Protein AF-0000000083670470 (afdb_homodimer)

Structure (mmCIF, N/CA/C/O backbone):
data_AF-0000000083670470-model_v1
#
loop_
_entity.id
_entity.type
_entity.pdbx_description
1 polymer 'Uncharacterized protein'
#
loop_
_atom_site.group_PDB
_atom_site.id
_atom_site.type_symbol
_atom_site.label_atom_id
_atom_site.label_alt_id
_atom_site.label_comp_id
_atom_site.label_asym_id
_atom_site.label_entity_id
_atom_site.label_seq_id
_atom_site.pdbx_PDB_ins_code
_atom_site.Cartn_x
_atom_site.Cartn_y
_atom_site.Cartn_z
_atom_site.occupancy
_atom_site.B_iso_or_equiv
_atom_site.auth_seq_id
_atom_site.auth_comp_id
_atom_site.auth_asym_id
_atom_site.auth_atom_id
_atom_site.pdbx_PDB_model_num
ATOM 1 N N . MET A 1 1 ? -0.251 37.469 24.203 1 66.69 1 MET A N 1
ATOM 2 C CA . MET A 1 1 ? -0.215 37.531 22.734 1 66.69 1 MET A CA 1
ATOM 3 C C . MET A 1 1 ? 0.977 36.781 22.188 1 66.69 1 MET A C 1
ATOM 5 O O . MET A 1 1 ? 0.823 35.938 21.281 1 66.69 1 MET A O 1
ATOM 9 N N . LYS A 1 2 ? 2.158 36.938 22.766 1 71.56 2 LYS A N 1
ATOM 10 C CA . LYS A 1 2 ? 3.361 36.219 22.328 1 71.56 2 LYS A CA 1
ATOM 11 C C . LYS A 1 2 ? 3.24 34.719 22.562 1 71.56 2 LYS A C 1
ATOM 13 O O . LYS A 1 2 ? 3.607 33.938 21.703 1 71.56 2 LYS A O 1
ATOM 18 N N . GLN A 1 3 ? 2.576 34.344 23.562 1 76.25 3 GLN A N 1
ATOM 19 C CA . GLN A 1 3 ? 2.436 32.906 23.906 1 76.25 3 GLN A CA 1
ATOM 20 C C . GLN A 1 3 ? 1.477 32.219 22.953 1 76.25 3 GLN A C 1
ATOM 22 O O . GLN A 1 3 ? 1.741 31.094 22.516 1 76.25 3 GLN A O 1
ATOM 27 N N . GLN A 1 4 ? 0.405 32.844 22.578 1 75.25 4 GLN A N 1
ATOM 28 C CA . GLN A 1 4 ? -0.572 32.281 21.656 1 75.25 4 GLN A CA 1
ATOM 29 C C . GLN A 1 4 ? 0.031 32.062 20.281 1 75.25 4 GLN A C 1
ATOM 31 O O . GLN A 1 4 ? -0.246 31.062 19.609 1 75.25 4 GLN A O 1
ATOM 36 N N . SER A 1 5 ? 0.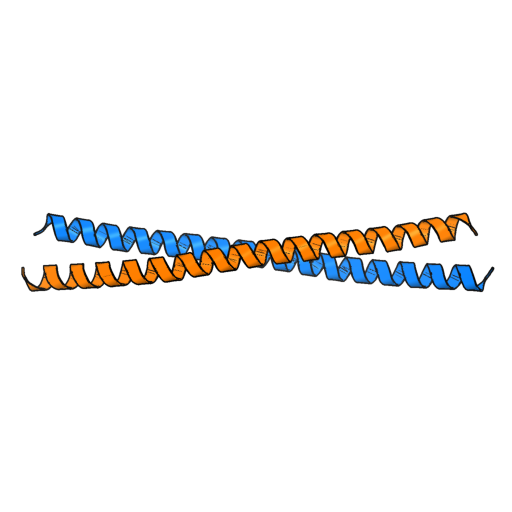896 33 19.922 1 77.06 5 SER A N 1
ATOM 37 C CA . SER A 1 5 ? 1.566 32.906 18.625 1 77.06 5 SER A CA 1
ATOM 38 C C . SER A 1 5 ? 2.514 31.703 18.578 1 77.06 5 SER A C 1
ATOM 40 O O . SER A 1 5 ? 2.531 30.953 17.609 1 77.06 5 SER A O 1
ATOM 42 N N . ASN A 1 6 ? 3.213 31.578 19.672 1 84.06 6 ASN A N 1
ATOM 43 C CA . ASN A 1 6 ? 4.16 30.469 19.719 1 84.06 6 ASN A CA 1
ATOM 44 C C . ASN A 1 6 ? 3.451 29.109 19.688 1 8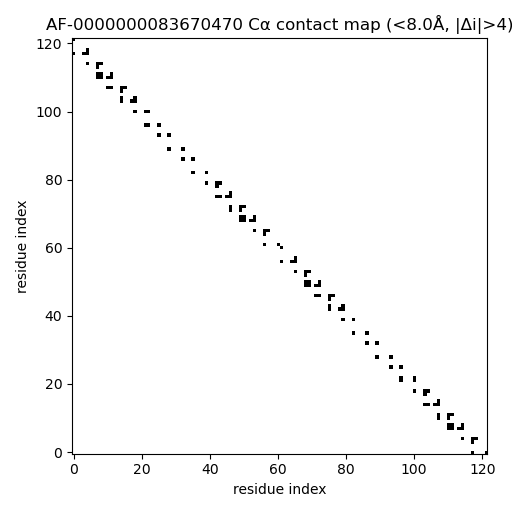4.06 6 ASN A C 1
ATOM 46 O O . ASN A 1 6 ? 3.914 28.188 19.031 1 84.06 6 ASN A O 1
ATOM 50 N N . ASP A 1 7 ? 2.338 29 20.391 1 87.12 7 ASP A N 1
ATOM 51 C CA . ASP A 1 7 ? 1.56 27.766 20.422 1 87.12 7 ASP A CA 1
ATOM 52 C C . ASP A 1 7 ? 0.995 27.422 19.047 1 87.12 7 ASP A C 1
ATOM 54 O O . ASP A 1 7 ? 0.984 26.266 18.641 1 87.12 7 ASP A O 1
ATOM 58 N N . THR A 1 8 ? 0.646 28.375 18.281 1 90.75 8 THR A N 1
ATOM 59 C CA . THR A 1 8 ? 0.071 28.188 16.953 1 90.75 8 THR A CA 1
ATOM 60 C C . THR A 1 8 ? 1.141 27.734 15.961 1 90.75 8 THR A C 1
ATOM 62 O O . THR A 1 8 ? 0.909 26.828 15.164 1 90.75 8 THR A O 1
ATOM 65 N N . VAL A 1 9 ? 2.256 28.422 16.125 1 88.56 9 VAL A N 1
ATOM 66 C CA . VAL A 1 9 ? 3.354 28.078 15.234 1 88.56 9 VAL A CA 1
ATOM 67 C C . VAL A 1 9 ? 3.805 26.641 15.508 1 88.56 9 VAL A C 1
ATOM 69 O O . VAL A 1 9 ? 4.031 25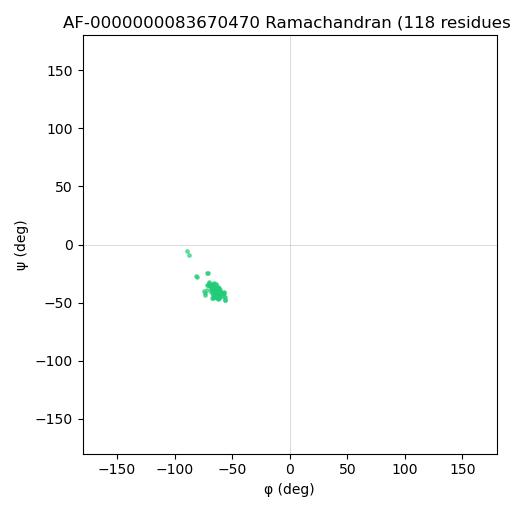.859 14.57 1 88.56 9 VAL A O 1
ATOM 72 N N . SER A 1 10 ? 3.871 26.375 16.766 1 93.69 10 SER A N 1
ATOM 73 C CA . SER A 1 10 ? 4.23 25.016 17.125 1 93.69 10 SER A CA 1
ATOM 74 C C . SER A 1 10 ? 3.197 24.016 16.609 1 93.69 10 SER A C 1
ATOM 76 O O . SER A 1 10 ? 3.553 22.938 16.141 1 93.69 10 SER A O 1
ATOM 78 N N . GLY A 1 11 ? 1.971 24.344 16.625 1 96.19 11 GLY A N 1
ATOM 79 C CA . GLY A 1 11 ? 0.909 23.5 16.109 1 96.19 11 GLY A CA 1
ATOM 80 C C . GLY A 1 11 ? 1.001 23.281 14.609 1 96.19 11 GLY A C 1
ATOM 81 O O . GLY A 1 11 ? 0.808 22.156 14.125 1 96.19 11 GLY A O 1
ATOM 82 N N . VAL A 1 12 ? 1.321 24.281 13.938 1 96.75 12 VAL A N 1
ATOM 83 C CA . VAL A 1 12 ? 1.5 24.203 12.492 1 96.75 12 VAL A CA 1
ATOM 84 C C . VAL A 1 12 ? 2.654 23.25 12.172 1 96.75 12 VAL A C 1
ATOM 86 O O . VAL A 1 12 ? 2.531 22.391 11.305 1 96.75 12 VAL A O 1
ATOM 89 N N . ASN A 1 13 ? 3.707 23.438 12.898 1 96.88 13 ASN A N 1
ATOM 90 C CA . ASN A 1 13 ? 4.871 22.594 12.656 1 96.88 13 ASN A CA 1
ATOM 91 C C . ASN A 1 13 ? 4.562 21.125 12.938 1 96.88 13 ASN A C 1
ATOM 93 O O . ASN A 1 13 ? 5.023 20.234 12.211 1 96.88 13 ASN A O 1
ATOM 97 N N . ALA A 1 14 ? 3.805 20.844 13.977 1 98 14 ALA A N 1
ATOM 98 C CA . ALA A 1 14 ? 3.406 19.469 14.289 1 98 14 ALA A CA 1
ATOM 99 C C . ALA A 1 14 ? 2.574 18.875 13.164 1 98 14 ALA A C 1
ATOM 101 O O . ALA A 1 14 ? 2.77 17.703 12.789 1 98 14 ALA A O 1
ATOM 102 N N . CYS A 1 15 ? 1.743 19.594 12.617 1 98.69 15 CYS A N 1
ATOM 103 C CA . CYS A 1 15 ? 0.948 19.125 11.484 1 98.69 15 CYS A CA 1
ATOM 104 C C . CYS A 1 15 ? 1.84 18.781 10.297 1 98.69 15 CYS A C 1
ATOM 106 O O . CYS A 1 15 ? 1.689 17.719 9.695 1 98.69 15 CYS A O 1
ATOM 108 N N . LYS A 1 16 ? 2.738 19.641 9.992 1 98.44 16 LYS A N 1
ATOM 109 C CA . LYS A 1 16 ? 3.627 19.422 8.852 1 98.44 16 LYS A CA 1
ATOM 110 C C . LYS A 1 16 ? 4.438 18.141 9.016 1 98.44 16 LYS A C 1
ATOM 112 O O . LYS A 1 16 ? 4.625 17.391 8.062 1 98.44 16 LYS A O 1
ATOM 117 N N . GLU A 1 17 ? 4.84 17.984 10.195 1 98.56 17 GLU A N 1
ATOM 118 C CA . GLU A 1 17 ? 5.617 16.781 10.477 1 98.56 17 GLU A CA 1
ATOM 119 C C . GLU A 1 17 ? 4.762 15.516 10.328 1 98.56 17 GLU A C 1
ATOM 121 O O . GLU A 1 17 ? 5.211 14.516 9.758 1 98.56 17 GLU A O 1
ATOM 126 N N . ASN A 1 18 ? 3.582 15.562 10.891 1 98.75 18 ASN A N 1
ATOM 127 C CA . ASN A 1 18 ? 2.67 14.43 10.742 1 98.75 18 ASN A CA 1
ATOM 128 C C . ASN A 1 18 ? 2.412 14.109 9.281 1 98.75 18 ASN A C 1
ATOM 130 O O . ASN A 1 18 ? 2.514 12.945 8.867 1 98.75 18 ASN A O 1
ATOM 134 N N . ILE A 1 19 ? 2.139 15.016 8.523 1 98.81 19 ILE A N 1
ATOM 135 C CA . ILE A 1 19 ? 1.816 14.852 7.109 1 98.81 19 ILE A CA 1
ATOM 136 C C . ILE A 1 19 ?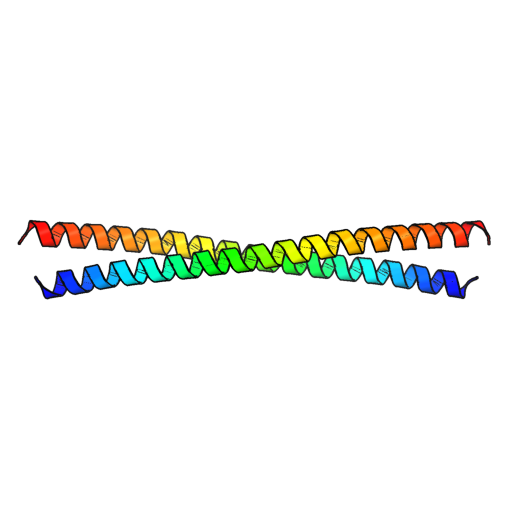 3.012 14.258 6.375 1 98.81 19 ILE A C 1
ATOM 138 O O . ILE A 1 19 ? 2.859 13.305 5.602 1 98.81 19 ILE A O 1
ATOM 142 N N . ALA A 1 20 ? 4.113 14.797 6.664 1 98.81 20 ALA A N 1
ATOM 143 C CA . ALA A 1 20 ? 5.32 14.281 6.027 1 98.81 20 ALA A CA 1
ATOM 144 C C . ALA A 1 20 ? 5.535 12.805 6.367 1 98.81 20 ALA A C 1
ATOM 146 O O . ALA A 1 20 ? 5.883 12.008 5.492 1 98.81 20 ALA A O 1
ATOM 147 N N . ASN A 1 21 ? 5.363 12.523 7.578 1 98.88 21 ASN A N 1
ATOM 148 C CA . ASN A 1 21 ? 5.539 11.148 8.031 1 98.88 21 ASN A CA 1
ATOM 149 C C . ASN A 1 21 ? 4.551 10.203 7.359 1 98.88 21 ASN A C 1
ATOM 151 O O . ASN A 1 21 ? 4.93 9.117 6.906 1 98.88 21 ASN A O 1
ATOM 155 N N . TRP A 1 22 ? 3.371 10.609 7.27 1 98.88 22 TRP A N 1
ATOM 156 C CA . TRP A 1 22 ? 2.354 9.758 6.668 1 98.88 22 TRP A CA 1
ATOM 157 C C . TRP A 1 22 ? 2.58 9.617 5.168 1 98.88 22 TRP A C 1
ATOM 159 O O . TRP A 1 22 ? 2.363 8.539 4.598 1 98.88 22 TRP A O 1
ATOM 169 N N . LYS A 1 23 ? 3.09 10.641 4.52 1 98.94 23 LYS A N 1
ATOM 170 C CA . LYS A 1 23 ? 3.408 10.555 3.096 1 98.94 23 LYS A CA 1
ATOM 171 C C . LYS A 1 23 ? 4.559 9.586 2.85 1 98.94 23 LYS A C 1
ATOM 173 O O . LYS A 1 23 ? 4.539 8.828 1.878 1 98.94 23 LYS A O 1
ATOM 178 N N . GLN A 1 24 ? 5.465 9.625 3.734 1 98.88 24 GLN A N 1
ATOM 179 C CA . GLN A 1 24 ? 6.562 8.672 3.627 1 98.88 24 GLN A CA 1
ATOM 180 C C . GLN A 1 24 ? 6.066 7.238 3.822 1 98.88 24 GLN A C 1
ATOM 182 O O . GLN A 1 24 ? 6.477 6.332 3.098 1 98.88 24 GLN A O 1
ATOM 187 N N . GLU A 1 25 ? 5.246 7.035 4.816 1 98.88 25 GLU A N 1
ATOM 188 C CA . GLU A 1 25 ? 4.676 5.707 5.039 1 98.88 25 GLU A CA 1
ATOM 189 C C . GLU A 1 25 ? 3.934 5.215 3.801 1 98.88 25 GLU A C 1
ATOM 191 O O . GLU A 1 25 ? 4.074 4.055 3.41 1 98.88 25 GLU A O 1
ATOM 196 N N . ILE A 1 26 ? 3.209 6.055 3.154 1 98.94 26 ILE A N 1
ATOM 197 C CA . ILE A 1 26 ? 2.473 5.699 1.946 1 98.94 26 ILE A CA 1
ATOM 198 C C . ILE A 1 26 ? 3.451 5.273 0.854 1 98.94 26 ILE A C 1
ATOM 200 O O . ILE A 1 26 ? 3.225 4.273 0.166 1 98.94 26 ILE A O 1
ATOM 204 N N . GLN A 1 27 ? 4.508 5.98 0.778 1 98.88 27 GLN A N 1
ATOM 205 C CA . GLN A 1 27 ? 5.512 5.613 -0.214 1 98.88 27 GLN A CA 1
ATOM 206 C C . GLN A 1 27 ? 6.07 4.223 0.059 1 98.88 27 GLN A C 1
ATOM 208 O O . GLN A 1 27 ? 6.246 3.426 -0.866 1 98.88 27 GLN A O 1
ATOM 213 N N . ASP A 1 28 ? 6.328 3.92 1.301 1 98.88 28 ASP A N 1
ATOM 214 C CA . ASP A 1 28 ? 6.832 2.605 1.686 1 98.88 28 ASP A CA 1
ATOM 215 C C . ASP A 1 28 ? 5.82 1.51 1.361 1 98.88 28 ASP A C 1
ATOM 217 O O . ASP A 1 28 ? 6.191 0.441 0.869 1 98.88 28 ASP A O 1
ATOM 221 N N . LEU A 1 29 ? 4.613 1.785 1.594 1 98.94 29 LEU A N 1
ATOM 222 C CA . LEU A 1 29 ? 3.557 0.823 1.3 1 98.94 29 LEU A CA 1
ATOM 223 C C . LEU A 1 29 ? 3.428 0.601 -0.204 1 98.94 29 LEU A C 1
ATOM 225 O O . LEU A 1 29 ? 3.207 -0.527 -0.652 1 98.94 29 LEU A O 1
ATOM 229 N N . GLN A 1 30 ? 3.627 1.612 -0.964 1 98.88 30 GLN A N 1
ATOM 230 C CA . GLN A 1 30 ? 3.564 1.51 -2.418 1 98.88 30 GLN A CA 1
ATOM 231 C C . GLN A 1 30 ? 4.711 0.662 -2.959 1 98.88 30 GLN A C 1
ATOM 233 O O . GLN A 1 30 ? 4.531 -0.098 -3.914 1 98.88 30 GLN A O 1
ATOM 238 N N . ILE A 1 31 ? 5.789 0.794 -2.387 1 98.94 31 ILE A N 1
ATOM 239 C CA . ILE A 1 31 ? 6.934 -0.02 -2.785 1 98.94 31 ILE A CA 1
ATOM 240 C C . ILE A 1 31 ? 6.641 -1.492 -2.508 1 98.94 31 ILE A C 1
ATOM 242 O O . ILE A 1 31 ? 6.891 -2.354 -3.355 1 98.94 31 ILE A O 1
ATOM 246 N N . LYS A 1 32 ? 6.047 -1.738 -1.354 1 98.94 32 LYS A N 1
ATOM 247 C CA . LYS A 1 32 ? 5.699 -3.113 -1.006 1 98.94 32 LYS A CA 1
ATOM 248 C C . LYS A 1 32 ? 4.691 -3.691 -1.994 1 98.94 32 LYS A C 1
ATOM 250 O O . LYS A 1 32 ? 4.809 -4.852 -2.4 1 98.94 32 LYS A O 1
ATOM 255 N N . ILE A 1 33 ? 3.785 -2.875 -2.305 1 98.94 33 ILE A N 1
ATOM 256 C CA . ILE A 1 33 ? 2.787 -3.314 -3.273 1 98.94 33 ILE A CA 1
ATOM 257 C C . ILE A 1 33 ? 3.465 -3.646 -4.598 1 98.94 33 ILE A C 1
ATOM 259 O O . ILE A 1 33 ? 3.164 -4.668 -5.219 1 98.94 33 ILE A O 1
ATOM 263 N N . SER A 1 34 ? 4.371 -2.904 -5.02 1 98.94 34 SER A N 1
ATOM 264 C CA . SER A 1 34 ? 5.098 -3.146 -6.262 1 98.94 34 SER A CA 1
ATOM 265 C C . SER A 1 34 ? 5.867 -4.461 -6.203 1 98.94 34 SER A C 1
ATOM 267 O O . SER A 1 34 ? 5.934 -5.195 -7.191 1 98.94 34 SER A O 1
ATOM 269 N N . GLU A 1 35 ? 6.445 -4.746 -5.121 1 98.81 35 GLU A N 1
ATOM 270 C CA . GLU A 1 35 ? 7.176 -5.996 -4.945 1 98.81 35 GLU A CA 1
ATOM 271 C C . GLU A 1 35 ? 6.242 -7.199 -5.031 1 98.81 35 GLU A C 1
ATOM 273 O O . GLU A 1 35 ? 6.578 -8.211 -5.656 1 98.81 35 GLU A O 1
ATOM 278 N N . LEU A 1 36 ? 5.152 -6.98 -4.422 1 98.88 36 LEU A N 1
ATOM 279 C CA . LEU A 1 36 ? 4.168 -8.062 -4.461 1 98.88 36 LEU A CA 1
ATOM 280 C C . LEU A 1 36 ? 3.65 -8.273 -5.879 1 98.88 36 LEU A C 1
ATOM 282 O O . LEU A 1 36 ? 3.48 -9.414 -6.32 1 98.88 36 LEU A O 1
ATOM 286 N N . ASP A 1 37 ? 3.48 -7.258 -6.613 1 98.81 37 ASP A N 1
ATOM 287 C CA . ASP A 1 37 ? 3.057 -7.363 -8.008 1 98.81 37 ASP A CA 1
ATOM 288 C C . ASP A 1 37 ? 4.086 -8.125 -8.836 1 98.81 37 ASP A C 1
ATOM 290 O O . ASP A 1 37 ? 3.727 -8.977 -9.656 1 98.81 37 ASP A O 1
ATOM 294 N N . CYS A 1 38 ? 5.297 -7.84 -8.586 1 98.88 38 CYS A N 1
ATOM 295 C CA . CYS A 1 38 ? 6.367 -8.531 -9.297 1 98.88 38 CYS A CA 1
ATOM 296 C C . CYS A 1 38 ? 6.363 -10.023 -8.969 1 98.88 38 CYS A C 1
ATOM 298 O O . CYS A 1 38 ? 6.5 -10.859 -9.867 1 98.88 38 CYS A O 1
ATOM 300 N N . LYS A 1 39 ? 6.168 -10.328 -7.742 1 98.88 39 LYS A N 1
ATOM 301 C CA . LYS A 1 39 ? 6.086 -11.727 -7.332 1 98.88 39 LYS A CA 1
ATOM 302 C C . LYS A 1 39 ? 4.93 -12.438 -8.023 1 98.88 39 LYS A C 1
ATOM 304 O O . LYS A 1 39 ? 5.062 -13.586 -8.445 1 98.88 39 LYS A O 1
ATOM 309 N N . ILE A 1 40 ? 3.855 -11.711 -8.078 1 98.81 40 ILE A N 1
ATOM 310 C CA . ILE A 1 40 ? 2.662 -12.297 -8.688 1 98.81 40 ILE A CA 1
ATOM 311 C C . ILE A 1 40 ? 2.928 -12.594 -10.156 1 98.81 40 ILE A C 1
ATOM 313 O O . ILE A 1 40 ? 2.609 -13.68 -10.641 1 98.81 40 ILE A O 1
ATOM 317 N N . ILE A 1 41 ? 3.57 -11.758 -10.844 1 98.81 41 ILE A N 1
ATOM 318 C CA . ILE A 1 41 ? 3.885 -11.945 -12.258 1 98.81 41 ILE A CA 1
ATOM 319 C C . ILE A 1 41 ? 4.766 -13.18 -12.43 1 98.81 41 ILE A C 1
ATOM 321 O O . ILE A 1 41 ? 4.5 -14.016 -13.297 1 98.81 41 ILE A O 1
ATOM 325 N N . TRP A 1 42 ? 5.723 -13.367 -11.664 1 98.75 42 TRP A N 1
ATOM 326 C CA . TRP A 1 42 ? 6.629 -14.508 -11.75 1 98.75 42 TRP A CA 1
ATOM 327 C C . TRP A 1 42 ? 5.898 -15.812 -11.422 1 98.75 42 TRP A C 1
ATOM 329 O O . TRP A 1 42 ? 6.098 -16.828 -12.086 1 98.75 42 TRP A O 1
ATOM 339 N N . GLU A 1 43 ? 5.039 -15.719 -10.469 1 98.69 43 GLU A N 1
ATOM 340 C CA . GLU A 1 43 ? 4.297 -16.906 -10.047 1 98.69 43 GLU A CA 1
ATOM 341 C C . GLU A 1 43 ? 3.293 -17.328 -11.117 1 98.69 43 GLU A C 1
ATOM 343 O O . GLU A 1 43 ? 3.086 -18.531 -11.328 1 98.69 43 GLU A O 1
ATOM 348 N N . GLU A 1 44 ? 2.77 -16.359 -11.75 1 98.5 44 GLU A N 1
ATOM 349 C CA . GLU A 1 44 ? 1.848 -16.656 -12.836 1 98.5 44 GLU A CA 1
ATOM 350 C C . GLU A 1 44 ? 2.57 -17.328 -14 1 98.5 44 GLU A C 1
ATOM 352 O O . GLU A 1 44 ? 2.033 -18.25 -14.625 1 98.5 44 GLU A O 1
ATOM 357 N N . ALA A 1 45 ? 3.773 -16.922 -14.281 1 98.62 45 ALA A N 1
ATOM 358 C CA . ALA A 1 45 ? 4.578 -17.562 -15.32 1 98.62 45 ALA A CA 1
ATOM 359 C C . ALA A 1 45 ? 4.902 -19 -14.953 1 98.62 45 ALA A C 1
ATOM 361 O O . ALA A 1 45 ? 4.793 -19.906 -15.789 1 98.62 45 ALA A O 1
ATOM 362 N N . LYS A 1 46 ? 5.277 -19.188 -13.734 1 98.56 46 LYS A N 1
ATOM 363 C CA . LYS A 1 46 ? 5.543 -20.531 -13.234 1 98.56 46 LYS A CA 1
ATOM 364 C C . LYS A 1 46 ? 4.293 -21.406 -13.32 1 98.56 46 LYS A C 1
ATOM 366 O O . LYS A 1 46 ? 4.371 -22.562 -13.734 1 98.56 46 LYS A O 1
ATOM 371 N N . GLN A 1 47 ? 3.164 -20.859 -12.938 1 98.12 47 GLN A N 1
ATOM 372 C CA . GLN A 1 47 ? 1.887 -21.547 -13.008 1 98.12 47 GLN A CA 1
ATOM 373 C C . GLN A 1 47 ? 1.599 -22.031 -14.43 1 98.12 47 GLN A C 1
ATOM 375 O O . GLN A 1 47 ? 1.203 -23.172 -14.641 1 98.12 47 GLN A O 1
ATOM 380 N N . GLN A 1 48 ? 1.823 -21.188 -15.359 1 97.5 48 GLN A N 1
ATOM 381 C CA . GLN A 1 48 ? 1.56 -21.5 -16.766 1 97.5 48 GLN A CA 1
ATOM 382 C C . GLN A 1 48 ? 2.453 -22.625 -17.25 1 97.5 48 GLN A C 1
ATOM 384 O O . GLN A 1 48 ? 1.995 -23.531 -17.969 1 97.5 48 GLN A O 1
ATOM 389 N N . GLU A 1 49 ? 3.684 -22.562 -16.922 1 97 49 GLU A N 1
ATOM 390 C CA . GLU A 1 49 ? 4.605 -23.625 -17.297 1 97 49 GLU A CA 1
ATOM 391 C C . GLU A 1 49 ? 4.152 -24.969 -16.75 1 97 49 GLU A C 1
ATOM 393 O O . GLU A 1 49 ? 4.172 -25.984 -17.453 1 97 49 GLU A O 1
ATOM 398 N N . LEU A 1 50 ? 3.717 -25 -15.539 1 96.19 50 LEU A N 1
ATOM 399 C CA . LEU A 1 50 ? 3.264 -26.219 -14.891 1 96.19 50 LEU A CA 1
ATOM 400 C C . LEU A 1 50 ? 1.977 -26.734 -15.531 1 96.19 50 LEU A C 1
ATOM 402 O O . LEU A 1 50 ? 1.807 -27.938 -15.719 1 96.19 50 LEU A O 1
ATOM 406 N N . GLU A 1 51 ? 1.127 -25.812 -15.836 1 94.75 51 GLU A N 1
ATOM 407 C CA . GLU A 1 51 ? -0.119 -26.188 -16.484 1 94.75 51 GLU A CA 1
ATOM 408 C C . GLU A 1 51 ? 0.146 -26.812 -17.859 1 94.75 51 GLU A C 1
ATOM 410 O O . GLU A 1 51 ? -0.505 -27.781 -18.25 1 94.75 51 GLU A O 1
ATOM 415 N N . HIS A 1 52 ? 1.127 -26.266 -18.562 1 94.69 52 HIS A N 1
ATOM 416 C CA . HIS A 1 52 ? 1.505 -26.812 -19.859 1 94.69 52 HIS A CA 1
ATOM 417 C C . HIS A 1 52 ? 2.061 -28.234 -19.719 1 94.69 52 HIS A C 1
ATOM 419 O O . HIS A 1 52 ? 1.697 -29.125 -20.484 1 94.69 52 HIS A O 1
ATOM 425 N N . LYS A 1 53 ? 2.867 -28.453 -18.766 1 92.38 53 LYS A N 1
ATOM 426 C CA . LYS A 1 53 ? 3.424 -29.766 -18.5 1 92.38 53 LYS A CA 1
ATOM 427 C C . LYS A 1 53 ? 2.324 -30.766 -18.141 1 92.38 53 LYS A C 1
ATOM 429 O O . LYS A 1 53 ? 2.336 -31.906 -18.609 1 92.38 53 LYS A O 1
ATOM 434 N N . ALA A 1 54 ? 1.428 -30.359 -17.344 1 88.75 54 ALA A N 1
ATOM 435 C CA . ALA A 1 54 ? 0.317 -31.219 -16.938 1 88.75 54 ALA A CA 1
ATOM 436 C C . ALA A 1 54 ? -0.53 -31.625 -18.141 1 88.75 54 ALA A C 1
ATOM 438 O O . ALA A 1 54 ? -0.959 -32.781 -18.234 1 88.75 54 ALA A O 1
ATOM 439 N N . ALA A 1 55 ? -0.679 -30.734 -19 1 87.56 55 ALA A N 1
ATOM 440 C CA . ALA A 1 55 ? -1.477 -31 -20.203 1 87.56 55 ALA A CA 1
ATOM 441 C C . ALA A 1 55 ? -0.778 -32 -21.109 1 87.56 55 ALA A C 1
ATOM 443 O O . ALA A 1 55 ? -1.425 -32.875 -21.703 1 87.56 55 ALA A O 1
ATOM 444 N N . GLN A 1 56 ? 0.54 -31.953 -21.188 1 86.88 56 GLN A N 1
ATOM 445 C CA . GLN A 1 56 ? 1.301 -32.875 -22.031 1 86.88 56 GLN A CA 1
ATOM 446 C C . GLN A 1 56 ? 1.294 -34.281 -21.453 1 86.88 56 GLN A C 1
ATOM 448 O O . GLN A 1 56 ? 1.208 -35.25 -22.203 1 86.88 56 GLN A O 1
ATOM 453 N N . ILE A 1 57 ? 1.306 -34.469 -20.172 1 84.94 57 ILE A N 1
ATOM 454 C CA . ILE A 1 57 ? 1.288 -35.75 -19.516 1 84.94 57 ILE A CA 1
ATOM 455 C C . ILE A 1 57 ? -0.061 -36.438 -19.75 1 84.94 57 ILE A C 1
ATOM 457 O O . ILE A 1 57 ? -0.122 -37.625 -20 1 84.94 57 ILE A O 1
ATOM 461 N N . THR A 1 58 ? -1.113 -35.688 -19.719 1 80.12 58 THR A N 1
ATOM 462 C CA . THR A 1 58 ? -2.455 -36.25 -19.875 1 80.12 58 THR A CA 1
ATOM 463 C C . THR A 1 58 ? -2.691 -36.688 -21.312 1 80.12 58 THR A C 1
ATOM 465 O O . THR A 1 58 ? -3.418 -37.656 -21.547 1 80.12 58 THR A O 1
ATOM 468 N N . LYS A 1 59 ? -1.99 -36.125 -22.25 1 85.31 59 LYS A N 1
ATOM 469 C CA . LYS A 1 59 ? -2.154 -36.5 -23.641 1 85.31 59 LYS A CA 1
ATOM 470 C C . LYS A 1 59 ? -1.392 -37.781 -23.969 1 85.31 59 LYS A C 1
ATOM 472 O O . LYS A 1 59 ? -1.81 -38.562 -24.828 1 85.31 59 LYS A O 1
ATOM 477 N N . ASP A 1 60 ? -0.332 -38.094 -23.312 1 76 60 ASP A N 1
ATOM 478 C CA . ASP A 1 60 ? 0.521 -39.219 -23.578 1 76 60 ASP A CA 1
ATOM 479 C C . ASP A 1 60 ? 0.023 -40.469 -22.844 1 76 60 ASP A C 1
ATOM 481 O O . ASP A 1 60 ? 0.493 -41.594 -23.109 1 76 60 ASP A O 1
ATOM 485 N N . GLU A 1 61 ? -0.926 -40.312 -22 1 66.69 61 GLU A N 1
ATOM 486 C CA . GLU A 1 61 ? -1.504 -41.469 -21.328 1 66.69 61 GLU A CA 1
ATOM 487 C C . GLU A 1 61 ? -2.68 -42.031 -22.125 1 66.69 61 GLU A C 1
ATOM 489 O O . GLU A 1 61 ? -2.852 -43.25 -22.188 1 66.69 61 GLU A O 1
ATOM 494 N N . MET B 1 1 ? 4.133 -42.094 -14.445 1 66.5 1 MET B N 1
ATOM 495 C CA . MET B 1 1 ? 3.275 -41.156 -15.172 1 66.5 1 MET B CA 1
ATOM 496 C C . MET B 1 1 ? 2.225 -40.562 -14.25 1 66.5 1 MET B C 1
ATOM 498 O O . MET B 1 1 ? 2.055 -39.344 -14.219 1 66.5 1 MET B O 1
ATOM 502 N N . LYS B 1 2 ? 1.587 -41.375 -13.43 1 72.56 2 LYS B N 1
ATOM 503 C CA . LYS B 1 2 ? 0.568 -40.875 -12.5 1 72.56 2 LYS B CA 1
ATOM 504 C C . LYS B 1 2 ? 1.179 -39.969 -11.43 1 72.56 2 LYS B C 1
ATOM 506 O O . LYS B 1 2 ? 0.621 -38.938 -11.109 1 72.56 2 LYS B O 1
ATOM 511 N N . GLN B 1 3 ? 2.371 -40.25 -11.016 1 76.19 3 GLN B N 1
ATOM 512 C CA . GLN B 1 3 ? 3.031 -39.469 -9.969 1 76.19 3 GLN B CA 1
ATOM 513 C C . GLN B 1 3 ? 3.445 -38.094 -10.484 1 76.19 3 GLN B C 1
ATOM 515 O O . GLN B 1 3 ? 3.283 -37.094 -9.789 1 76.19 3 GLN B O 1
ATOM 520 N N . GLN B 1 4 ? 3.914 -38.031 -11.703 1 75.12 4 GLN B N 1
ATOM 521 C CA . GLN B 1 4 ? 4.332 -36.75 -12.289 1 75.12 4 GLN B CA 1
ATOM 522 C C . GLN B 1 4 ? 3.143 -35.812 -12.484 1 75.12 4 GLN B C 1
ATOM 524 O O . GLN B 1 4 ? 3.256 -34.625 -12.266 1 75.12 4 GLN B O 1
ATOM 529 N N . SER B 1 5 ? 2.025 -36.438 -12.797 1 77.88 5 SER B N 1
ATOM 530 C CA . SER B 1 5 ? 0.805 -35.656 -12.977 1 77.88 5 SER B CA 1
ATOM 531 C C . SER B 1 5 ? 0.336 -35.031 -11.664 1 77.88 5 SER B C 1
ATOM 533 O O . SER B 1 5 ? -0.028 -33.844 -11.609 1 77.88 5 SER B O 1
ATOM 535 N N . ASN B 1 6 ? 0.433 -35.875 -10.641 1 84.88 6 ASN B N 1
ATOM 536 C CA . ASN B 1 6 ? -0.009 -35.375 -9.336 1 84.88 6 ASN B CA 1
ATOM 537 C C . ASN B 1 6 ? 0.883 -34.25 -8.828 1 84.88 6 ASN B C 1
ATOM 539 O O . ASN B 1 6 ? 0.392 -33.281 -8.242 1 84.88 6 ASN B O 1
ATOM 543 N N . ASP B 1 7 ? 2.176 -34.375 -9.031 1 87.69 7 ASP B N 1
ATOM 544 C CA . ASP B 1 7 ? 3.129 -33.344 -8.602 1 87.69 7 ASP B CA 1
ATOM 545 C C . ASP B 1 7 ? 2.902 -32.031 -9.344 1 87.69 7 ASP B C 1
ATOM 547 O O . ASP B 1 7 ? 2.982 -30.969 -8.75 1 87.69 7 ASP B O 1
ATOM 551 N N . THR B 1 8 ? 2.525 -32.094 -10.562 1 91.25 8 THR B N 1
ATOM 552 C CA . THR B 1 8 ? 2.303 -30.891 -11.375 1 91.25 8 THR B CA 1
ATOM 553 C C . THR B 1 8 ? 1.021 -30.188 -10.953 1 91.25 8 THR B C 1
ATOM 555 O O . THR B 1 8 ? 0.997 -28.953 -10.828 1 91.25 8 THR B O 1
ATOM 558 N N . VAL B 1 9 ? 0.047 -31.047 -10.727 1 89.12 9 VAL B N 1
ATOM 559 C CA . VAL B 1 9 ? -1.229 -30.469 -10.312 1 89.12 9 VAL B CA 1
ATOM 560 C C . VAL B 1 9 ? -1.073 -29.797 -8.953 1 89.12 9 VAL B C 1
ATOM 562 O O . VAL B 1 9 ? -1.576 -28.688 -8.742 1 89.12 9 VAL B O 1
ATOM 565 N N . SER B 1 10 ? -0.38 -30.484 -8.141 1 94.06 10 SER B N 1
ATOM 566 C CA . SER B 1 10 ? -0.115 -29.906 -6.832 1 94.06 10 SER B CA 1
ATOM 567 C C . SER B 1 10 ? 0.675 -28.594 -6.965 1 94.06 10 SER B C 1
ATOM 569 O O . SER B 1 10 ? 0.414 -27.641 -6.246 1 94.06 10 SER B O 1
ATOM 571 N N . GLY B 1 11 ? 1.579 -28.531 -7.859 1 96.25 11 GLY B N 1
ATOM 572 C CA . GLY B 1 11 ? 2.348 -27.328 -8.117 1 96.25 11 GLY B CA 1
ATOM 573 C C . GLY B 1 11 ? 1.5 -26.172 -8.625 1 96.25 11 GLY B C 1
ATOM 574 O O . GLY B 1 11 ? 1.671 -25.031 -8.188 1 96.25 11 GLY B O 1
ATOM 575 N N . VAL B 1 12 ? 0.625 -26.484 -9.461 1 96.94 12 VAL B N 1
ATOM 576 C CA . VAL B 1 12 ? -0.293 -25.469 -9.984 1 96.94 12 VAL B CA 1
ATOM 577 C C . VAL B 1 12 ? -1.143 -24.906 -8.852 1 96.94 12 VAL B C 1
ATOM 579 O O . VAL B 1 12 ? -1.304 -23.688 -8.734 1 96.94 12 VAL B O 1
ATOM 582 N N . ASN B 1 13 ? -1.617 -25.797 -8.047 1 96.88 13 ASN B N 1
ATOM 583 C CA . ASN B 1 13 ? -2.457 -25.359 -6.938 1 96.88 13 ASN B CA 1
ATOM 584 C C . ASN B 1 13 ? -1.684 -24.469 -5.969 1 96.88 13 ASN B C 1
ATOM 586 O O . ASN B 1 13 ? -2.225 -23.484 -5.453 1 96.88 13 ASN B O 1
ATOM 590 N N . ALA B 1 14 ? -0.439 -24.797 -5.719 1 98.12 14 ALA B N 1
ATOM 591 C CA . ALA B 1 14 ? 0.401 -23.969 -4.852 1 98.12 14 ALA B CA 1
ATOM 592 C C . ALA B 1 14 ? 0.585 -22.578 -5.434 1 98.12 14 ALA B C 1
ATOM 594 O O . ALA B 1 14 ? 0.52 -21.578 -4.711 1 98.12 14 ALA B O 1
ATOM 595 N N . CYS B 1 15 ? 0.757 -22.484 -6.629 1 98.69 15 CYS B N 1
ATOM 596 C CA . CYS B 1 15 ? 0.876 -21.188 -7.285 1 98.69 15 CYS B CA 1
ATOM 597 C C . CYS B 1 15 ? -0.402 -20.375 -7.125 1 98.69 15 CYS B C 1
ATOM 599 O O . CYS B 1 15 ? -0.351 -19.188 -6.77 1 98.69 15 CYS B O 1
ATOM 601 N N . LYS B 1 16 ? -1.508 -20.984 -7.344 1 98.44 16 LYS B N 1
ATOM 602 C CA . LYS B 1 16 ? -2.789 -20.281 -7.242 1 98.44 16 LYS B CA 1
ATOM 603 C C . LYS B 1 16 ? -3.008 -19.734 -5.836 1 98.44 16 LYS B C 1
ATOM 605 O O . LYS B 1 16 ? -3.498 -18.625 -5.672 1 98.44 16 LYS B O 1
ATOM 610 N N . GLU B 1 17 ? -2.613 -20.531 -4.953 1 98.62 17 GLU B N 1
ATOM 611 C CA . GLU B 1 17 ? -2.768 -20.109 -3.566 1 98.62 17 GLU B CA 1
ATOM 612 C C . GLU B 1 17 ? -1.848 -18.922 -3.244 1 98.62 17 GLU B C 1
ATOM 614 O O . GLU B 1 17 ? -2.258 -17.984 -2.576 1 98.62 17 GLU B O 1
ATOM 619 N N . ASN B 1 18 ? -0.613 -19.031 -3.662 1 98.75 18 ASN B N 1
ATOM 620 C CA . ASN B 1 18 ? 0.32 -17.922 -3.459 1 98.75 18 ASN B CA 1
ATOM 621 C C . ASN B 1 18 ? -0.205 -16.625 -4.066 1 98.75 18 ASN B C 1
ATOM 623 O O . ASN B 1 18 ? -0.211 -15.586 -3.406 1 98.75 18 ASN B O 1
ATOM 627 N N . ILE B 1 19 ? -0.641 -16.656 -5.203 1 98.81 19 ILE B N 1
ATOM 628 C CA . ILE B 1 19 ? -1.132 -15.5 -5.938 1 98.81 19 ILE B CA 1
ATOM 629 C C . ILE B 1 19 ? -2.332 -14.898 -5.207 1 98.81 19 ILE B C 1
ATOM 631 O O . ILE B 1 19 ? -2.395 -13.688 -5 1 98.81 19 ILE B O 1
ATOM 635 N N . ALA B 1 20 ? -3.186 -15.75 -4.828 1 98.81 20 ALA B N 1
ATOM 636 C CA . ALA B 1 20 ? -4.363 -15.273 -4.105 1 98.81 20 ALA B CA 1
ATOM 637 C C . ALA B 1 20 ? -3.965 -14.562 -2.814 1 98.81 20 ALA B C 1
ATOM 639 O O . ALA B 1 20 ? -4.516 -13.516 -2.482 1 98.81 20 ALA B O 1
ATOM 640 N N . ASN B 1 21 ? -3.078 -15.148 -2.156 1 98.88 21 ASN B N 1
ATOM 641 C CA . ASN B 1 21 ? -2.611 -14.578 -0.899 1 98.88 21 ASN B CA 1
ATOM 642 C C . ASN B 1 21 ? -1.957 -13.219 -1.112 1 98.88 21 ASN B C 1
ATOM 644 O O . ASN B 1 21 ? -2.227 -12.273 -0.37 1 98.88 21 ASN B O 1
ATOM 648 N N . TRP B 1 22 ? -1.182 -13.133 -2.094 1 98.88 22 TRP B N 1
ATOM 649 C CA . TRP B 1 22 ? -0.489 -11.875 -2.352 1 98.88 22 TRP B CA 1
ATOM 650 C C . TRP B 1 22 ? -1.463 -10.805 -2.838 1 98.88 22 TRP B C 1
ATOM 652 O O . TRP B 1 22 ? -1.33 -9.625 -2.488 1 98.88 22 TRP B O 1
ATOM 662 N N . LYS B 1 23 ? -2.488 -11.203 -3.549 1 98.94 23 LYS B N 1
ATOM 663 C CA . LYS B 1 23 ? -3.51 -10.258 -3.982 1 98.94 23 LYS B CA 1
ATOM 664 C C . LYS B 1 23 ? -4.305 -9.727 -2.793 1 98.94 23 LYS B C 1
ATOM 666 O O . LYS B 1 23 ? -4.637 -8.539 -2.742 1 98.94 23 LYS B O 1
ATOM 671 N N . GLN B 1 24 ? -4.531 -10.586 -1.898 1 98.88 24 GLN B N 1
ATOM 672 C CA . GLN B 1 24 ? -5.207 -10.148 -0.684 1 98.88 24 GLN B CA 1
ATOM 673 C C . GLN B 1 24 ? -4.336 -9.18 0.112 1 98.88 24 GLN B C 1
ATOM 675 O O . GLN B 1 24 ? -4.828 -8.172 0.623 1 98.88 24 GLN B O 1
ATOM 680 N N . GLU B 1 25 ? -3.084 -9.5 0.256 1 98.88 25 GLU B N 1
ATOM 681 C CA . GLU B 1 25 ? -2.164 -8.602 0.948 1 98.88 25 GLU B CA 1
ATOM 682 C C . GLU B 1 25 ? -2.139 -7.223 0.292 1 98.88 25 GLU B C 1
ATOM 684 O O . GLU B 1 25 ? -2.164 -6.203 0.981 1 98.88 25 GLU B O 1
ATOM 689 N N . ILE B 1 26 ? -2.143 -7.18 -0.987 1 98.94 26 ILE B N 1
ATOM 690 C CA . ILE B 1 26 ? -2.143 -5.922 -1.724 1 98.94 26 ILE B CA 1
ATOM 691 C C . ILE B 1 26 ? -3.412 -5.137 -1.401 1 98.94 26 ILE B C 1
ATOM 693 O O . ILE B 1 26 ? -3.359 -3.926 -1.17 1 98.94 26 ILE B O 1
ATOM 697 N N . GLN B 1 27 ? -4.469 -5.836 -1.323 1 98.88 27 GLN B N 1
ATOM 698 C CA . GLN B 1 27 ? -5.719 -5.164 -0.979 1 98.88 27 GLN B CA 1
ATOM 699 C C . GLN B 1 27 ? -5.648 -4.547 0.415 1 98.88 27 GLN B C 1
ATOM 701 O O . GLN B 1 27 ? -6.094 -3.418 0.622 1 98.88 27 GLN B O 1
ATOM 706 N N . ASP B 1 28 ? -5.082 -5.27 1.336 1 98.88 28 ASP B N 1
ATOM 707 C CA . ASP B 1 28 ? -4.926 -4.77 2.699 1 98.88 28 ASP B CA 1
ATOM 708 C C . ASP B 1 28 ? -4.023 -3.539 2.732 1 98.88 28 ASP B C 1
ATOM 710 O O . ASP B 1 28 ? -4.312 -2.572 3.438 1 98.88 28 ASP B O 1
ATOM 714 N N . LEU B 1 29 ? -3.006 -3.566 1.976 1 98.94 29 LEU B N 1
ATOM 715 C CA . LEU B 1 29 ? -2.088 -2.436 1.906 1 98.94 29 LEU B CA 1
ATOM 716 C C . LEU B 1 29 ? -2.768 -1.222 1.28 1 98.94 29 LEU B C 1
ATOM 718 O O . LEU B 1 29 ? -2.549 -0.089 1.717 1 98.94 29 LEU B O 1
ATOM 722 N N . GLN B 1 30 ? -3.615 -1.435 0.356 1 98.88 30 GLN B N 1
ATOM 723 C CA . GLN B 1 30 ? -4.352 -0.354 -0.291 1 98.88 30 GLN B CA 1
ATOM 724 C C . GLN B 1 30 ? -5.34 0.292 0.674 1 98.88 30 GLN B C 1
ATOM 726 O O . GLN B 1 30 ? -5.535 1.51 0.648 1 98.88 30 GLN B O 1
ATOM 731 N N . ILE B 1 31 ? -5.891 -0.47 1.455 1 98.94 31 ILE B N 1
ATOM 732 C CA . ILE B 1 31 ? -6.801 0.057 2.465 1 98.94 31 ILE B CA 1
ATOM 733 C C . ILE B 1 31 ? -6.031 0.948 3.439 1 98.94 31 ILE B C 1
ATOM 735 O O . ILE B 1 31 ? -6.48 2.047 3.773 1 98.94 31 ILE B O 1
ATOM 739 N N . LYS B 1 32 ? -4.875 0.488 3.816 1 98.94 32 LYS B N 1
ATOM 740 C CA . LYS B 1 32 ? -4.051 1.275 4.727 1 98.94 32 LYS B CA 1
ATOM 741 C C . LYS B 1 32 ? -3.65 2.605 4.094 1 98.94 32 LYS B C 1
ATOM 743 O O . LYS B 1 32 ? -3.664 3.645 4.762 1 98.94 32 LYS B O 1
ATOM 748 N N . ILE B 1 33 ? -3.316 2.492 2.891 1 98.94 33 ILE B N 1
ATOM 749 C CA . ILE B 1 33 ? -2.951 3.709 2.178 1 98.94 33 ILE B CA 1
ATOM 750 C C . ILE B 1 33 ? -4.137 4.672 2.152 1 98.94 33 ILE B C 1
ATOM 752 O O . ILE B 1 33 ? -3.977 5.871 2.385 1 98.94 33 ILE B O 1
ATOM 756 N N . SER B 1 34 ? -5.285 4.219 1.96 1 98.88 34 SER B N 1
ATOM 757 C CA . SER B 1 34 ? -6.488 5.047 1.943 1 98.88 34 SER B CA 1
ATOM 758 C C . SER B 1 34 ? -6.727 5.707 3.299 1 98.88 34 SER B C 1
ATOM 760 O O . SER B 1 34 ? -7.137 6.867 3.367 1 98.88 34 SER B O 1
ATOM 762 N N . GLU B 1 35 ? -6.5 5.012 4.324 1 98.81 35 GLU B N 1
ATOM 763 C CA . GLU B 1 35 ? -6.652 5.555 5.672 1 98.81 35 GLU B CA 1
ATOM 764 C C . GLU B 1 35 ? -5.652 6.676 5.934 1 98.81 35 GLU B C 1
ATOM 766 O O . GLU B 1 35 ? -6 7.703 6.516 1 98.81 35 GLU B O 1
ATOM 771 N N . LEU B 1 36 ? -4.504 6.387 5.441 1 98.88 36 LEU B N 1
ATOM 772 C CA . LEU B 1 36 ? -3.469 7.402 5.617 1 98.88 36 LEU B CA 1
ATOM 773 C C . LEU B 1 36 ? -3.789 8.648 4.805 1 98.88 36 LEU B C 1
ATOM 775 O O . LEU B 1 36 ? -3.6 9.773 5.281 1 98.88 36 LEU B O 1
ATOM 779 N N . ASP B 1 37 ? -4.332 8.5 3.684 1 98.81 37 ASP B N 1
ATOM 780 C CA . ASP B 1 37 ? -4.742 9.633 2.861 1 98.81 37 ASP B CA 1
ATOM 781 C C . ASP B 1 37 ? -5.82 10.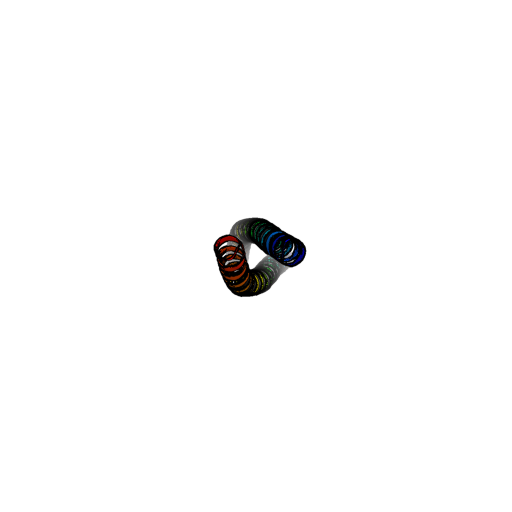453 3.561 1 98.81 37 ASP B C 1
ATOM 783 O O . ASP B 1 37 ? -5.77 11.688 3.561 1 98.81 37 ASP B O 1
ATOM 787 N N . CYS B 1 38 ? -6.715 9.789 4.164 1 98.88 38 CYS B N 1
ATOM 788 C CA . CYS B 1 38 ? -7.773 10.469 4.898 1 98.88 38 CYS B CA 1
ATOM 789 C C . CYS B 1 38 ? -7.203 11.266 6.07 1 98.88 38 CYS B C 1
ATOM 791 O O . CYS B 1 38 ? -7.59 12.414 6.297 1 98.88 38 CYS B O 1
ATOM 793 N N . LYS B 1 39 ? -6.285 10.688 6.734 1 98.88 39 LYS B N 1
ATOM 794 C CA . LYS B 1 39 ? -5.633 11.375 7.844 1 98.88 39 LYS B CA 1
ATOM 795 C C . LYS B 1 39 ? -4.91 12.633 7.359 1 98.88 39 LYS B C 1
ATOM 797 O O . LYS B 1 39 ? -4.953 13.672 8.023 1 98.88 39 LYS B O 1
ATOM 802 N N . ILE B 1 40 ? -4.281 12.461 6.242 1 98.81 40 ILE B N 1
ATOM 803 C CA . ILE B 1 40 ? -3.525 13.578 5.688 1 98.81 40 ILE B CA 1
ATOM 804 C C . ILE B 1 40 ? -4.473 14.719 5.344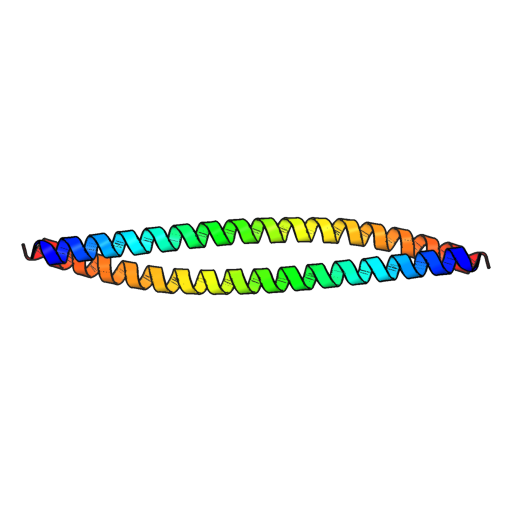 1 98.81 40 ILE B C 1
ATOM 806 O O . ILE B 1 40 ? -4.207 15.875 5.684 1 98.81 40 ILE B O 1
ATOM 810 N N . ILE B 1 41 ? -5.574 14.438 4.816 1 98.81 41 ILE B N 1
ATOM 811 C CA . ILE B 1 41 ? -6.559 15.445 4.445 1 98.81 41 ILE B CA 1
ATOM 812 C C . ILE B 1 41 ? -7.039 16.188 5.699 1 98.81 41 ILE B C 1
ATOM 814 O O . ILE B 1 41 ? -7.098 17.406 5.719 1 98.81 41 ILE B O 1
ATOM 818 N N . TRP B 1 42 ? -7.316 15.539 6.727 1 98.75 42 TRP B N 1
ATOM 819 C CA . TRP B 1 42 ? -7.789 16.141 7.969 1 98.75 42 TRP B CA 1
ATOM 820 C C . TRP B 1 42 ? -6.695 16.984 8.609 1 98.75 42 TRP B C 1
ATOM 822 O O . TRP B 1 42 ? -6.965 18.094 9.094 1 98.75 42 TRP B O 1
ATOM 832 N N . GLU B 1 43 ? -5.504 16.516 8.531 1 98.62 43 GLU B N 1
ATOM 833 C CA . GLU B 1 43 ? -4.379 17.219 9.125 1 98.62 43 GLU B CA 1
ATOM 834 C C . GLU B 1 43 ? -4.066 18.5 8.359 1 98.62 43 GLU B C 1
ATOM 836 O O . GLU B 1 43 ? -3.717 19.531 8.961 1 98.62 43 GLU B O 1
ATOM 841 N N . GLU B 1 44 ? -4.258 18.406 7.098 1 98.5 44 GLU B N 1
ATOM 842 C CA . GLU B 1 44 ? -4.055 19.594 6.273 1 98.5 44 GLU B CA 1
ATOM 843 C C . GLU B 1 44 ? -5.105 20.672 6.578 1 98.5 44 GLU B C 1
ATOM 845 O O . GLU B 1 44 ? -4.789 21.859 6.613 1 98.5 44 GLU B O 1
ATOM 850 N N . ALA B 1 45 ? -6.309 20.266 6.836 1 98.56 45 ALA B N 1
ATOM 851 C CA . ALA B 1 45 ? -7.355 21.203 7.223 1 98.56 45 ALA B CA 1
ATOM 852 C C . ALA B 1 45 ? -7.043 21.859 8.57 1 98.56 45 ALA B C 1
ATOM 854 O O . ALA B 1 45 ? -7.191 23.062 8.727 1 98.56 45 ALA B O 1
ATOM 855 N N . LYS B 1 46 ? -6.617 21.062 9.484 1 98.5 46 LYS B N 1
ATOM 856 C CA . LYS B 1 46 ? -6.211 21.562 10.789 1 98.5 46 LYS B CA 1
ATOM 857 C C . LYS B 1 46 ? -5.043 22.531 10.664 1 98.5 46 LYS B C 1
ATOM 859 O O . LYS B 1 46 ? -5.039 23.594 11.305 1 98.5 46 LYS B O 1
ATOM 864 N N . GLN B 1 47 ? -4.082 22.188 9.844 1 98 47 GLN B N 1
ATOM 865 C CA . GLN B 1 47 ? -2.93 23.031 9.586 1 98 47 GLN B CA 1
ATOM 866 C C . GLN B 1 47 ? -3.363 24.406 9.078 1 98 47 GLN B C 1
ATOM 868 O O . GLN B 1 47 ? -2.873 25.438 9.547 1 98 47 GLN B O 1
ATOM 873 N N . GLN B 1 48 ? -4.27 24.406 8.172 1 97.31 48 GLN B N 1
ATOM 874 C CA . GLN B 1 48 ? -4.754 25.641 7.578 1 97.31 48 GLN B CA 1
ATOM 875 C C . GLN B 1 48 ? -5.445 26.516 8.617 1 97.31 48 GLN B C 1
ATOM 877 O O . GLN B 1 48 ? -5.25 27.734 8.641 1 97.31 48 GLN B O 1
ATOM 882 N N . GLU B 1 49 ? -6.262 25.938 9.406 1 96.81 49 GLU B N 1
ATOM 883 C CA . GLU B 1 49 ? -6.934 26.688 10.461 1 96.81 49 GLU B CA 1
ATOM 884 C C . GLU B 1 49 ? -5.922 27.344 11.406 1 96.81 49 GLU B C 1
ATOM 886 O O . GLU B 1 49 ? -6.066 28.516 11.766 1 96.81 49 GLU B O 1
ATOM 891 N N . LEU B 1 50 ? -4.902 26.656 11.742 1 96.19 50 LEU B N 1
ATOM 892 C CA . LEU B 1 50 ? -3.873 27.156 12.641 1 96.19 50 LEU B CA 1
ATOM 893 C C . LEU B 1 50 ? -3.076 28.281 11.977 1 96.19 50 LEU B C 1
ATOM 895 O O . LEU B 1 50 ? -2.738 29.281 12.625 1 96.19 50 LEU B O 1
ATOM 899 N N . GLU B 1 51 ? -2.801 28.062 10.734 1 94.5 51 GLU B N 1
ATOM 900 C CA . GLU B 1 51 ? -2.076 29.094 10 1 94.5 51 GLU B CA 1
ATOM 901 C C . GLU B 1 51 ? -2.887 30.391 9.914 1 94.5 51 GLU B C 1
ATOM 903 O O . GLU B 1 51 ? -2.336 31.484 10.039 1 94.5 51 GLU B O 1
ATOM 908 N N . HIS B 1 52 ? -4.203 30.234 9.75 1 94.5 52 HIS B N 1
ATOM 909 C CA . HIS B 1 52 ? -5.074 31.406 9.727 1 94.5 52 HIS B CA 1
ATOM 910 C C . HIS B 1 52 ? -5.078 32.125 11.07 1 94.5 52 HIS B C 1
ATOM 912 O O . HIS B 1 52 ? -4.988 33.344 11.125 1 94.5 52 HIS B O 1
ATOM 918 N N . LYS B 1 53 ? -5.145 31.422 12.109 1 92.25 53 LYS B N 1
ATOM 919 C CA . LYS B 1 53 ? -5.105 32 13.453 1 92.25 53 LYS B CA 1
ATOM 920 C C . LYS B 1 53 ? -3.783 32.719 13.703 1 92.25 53 LYS B C 1
ATOM 922 O O . LYS B 1 53 ? -3.764 33.812 14.273 1 92.25 53 LYS B O 1
ATOM 927 N N . ALA B 1 54 ? -2.727 32.125 13.297 1 88.44 54 ALA B N 1
ATOM 928 C CA . ALA B 1 54 ? -1.404 32.719 13.469 1 88.44 54 ALA B CA 1
ATOM 929 C C . ALA B 1 54 ? -1.297 34.031 12.703 1 88.44 54 ALA B C 1
ATOM 931 O O . ALA B 1 54 ? -0.723 35 13.211 1 88.44 54 ALA B O 1
ATOM 932 N N . ALA B 1 55 ? -1.891 34.062 11.609 1 87.19 55 ALA B N 1
ATOM 933 C CA . ALA B 1 55 ? -1.854 35.25 10.781 1 87.19 55 ALA B CA 1
ATOM 934 C C . ALA B 1 55 ? -2.662 36.406 11.414 1 87.19 55 ALA B C 1
ATOM 936 O O . ALA B 1 55 ? -2.256 37.562 11.375 1 87.19 55 ALA B O 1
ATOM 937 N N . GLN B 1 56 ? -3.744 36.062 12.07 1 86.5 56 GLN B N 1
ATOM 938 C CA . GLN B 1 56 ? -4.582 37.062 12.711 1 86.5 56 GLN B CA 1
ATOM 939 C C . GLN B 1 56 ? -3.898 37.656 13.953 1 86.5 56 GLN B C 1
ATOM 941 O O . GLN B 1 56 ? -3.998 38.844 14.219 1 86.5 56 GLN B O 1
ATOM 946 N N . ILE B 1 57 ? -3.141 36.875 14.688 1 84.81 57 ILE B N 1
ATOM 947 C CA . ILE B 1 57 ? -2.426 37.344 15.883 1 84.81 57 ILE B CA 1
ATOM 948 C C . ILE B 1 57 ? -1.314 38.312 15.484 1 84.81 57 ILE B C 1
ATOM 950 O O . ILE B 1 57 ? -1.099 39.312 16.156 1 84.81 57 ILE B O 1
ATOM 954 N N . THR B 1 58 ? -0.65 38.062 14.414 1 79.81 58 THR B N 1
ATOM 955 C CA . THR B 1 58 ? 0.459 38.875 13.969 1 79.81 58 THR B CA 1
ATOM 956 C C . THR B 1 58 ? -0.047 40.219 13.469 1 79.81 58 THR B C 1
ATOM 958 O O . THR B 1 58 ? 0.634 41.25 13.609 1 79.81 58 THR B O 1
ATOM 961 N N . LYS B 1 59 ? -1.292 40.281 13.047 1 85.19 59 LYS B N 1
ATOM 962 C CA . LYS B 1 59 ? -1.854 41.531 12.547 1 85.19 59 LYS B CA 1
ATOM 963 C C . LYS B 1 59 ? -2.312 42.438 13.695 1 85.19 59 LYS B C 1
ATOM 965 O O . LYS B 1 59 ? -2.27 43.656 13.594 1 85.19 59 LYS B O 1
ATOM 970 N N . ASP B 1 60 ? -2.678 41.938 14.82 1 75.69 60 ASP B N 1
ATOM 971 C CA . ASP B 1 60 ? -3.213 42.656 15.953 1 75.69 60 ASP B CA 1
ATOM 972 C C . ASP B 1 60 ? -2.094 43.125 16.891 1 75.69 60 ASP B C 1
ATOM 974 O O . ASP B 1 60 ? -2.33 43.938 1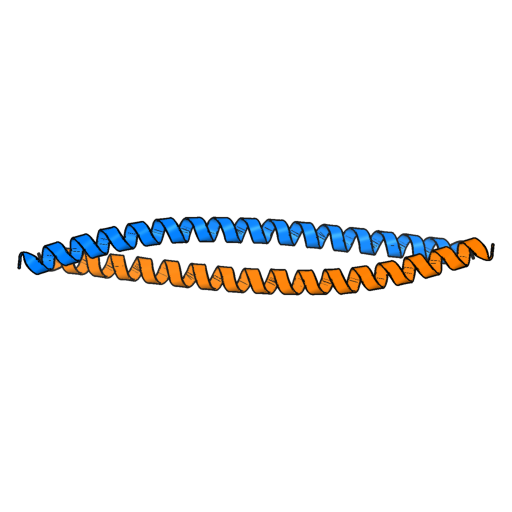7.797 1 75.69 60 ASP B O 1
ATOM 978 N N . GLU B 1 61 ? -0.925 42.719 16.594 1 66.38 61 GLU B N 1
ATOM 979 C CA . GLU B 1 61 ? 0.203 43.188 17.406 1 66.38 61 GLU B CA 1
ATOM 980 C C . GLU B 1 61 ? 0.81 44.469 16.797 1 66.38 61 GLU B C 1
ATOM 982 O O . GLU B 1 61 ? 1.194 45.375 17.531 1 66.38 61 GLU B O 1
#

Organism: NCBI:txid97028

Solvent-accessible surface area (backbone atoms only — not comparable to full-atom values): 6377 Å² total; per-residue (Å²): 112,72,63,61,44,52,55,28,52,52,49,33,50,52,35,52,50,51,44,51,51,50,53,50,50,42,51,55,52,50,50,51,42,51,52,48,51,52,50,40,54,54,40,51,54,53,29,50,55,33,50,52,53,41,53,54,55,63,70,77,105,110,71,64,60,44,52,54,28,51,50,50,32,51,50,34,53,50,52,43,50,51,48,51,50,52,43,51,54,52,50,52,51,43,52,53,49,51,53,50,39,54,54,40,52,53,52,30,50,53,33,50,51,51,40,53,54,55,66,69,75,105

Foldseek 3Di:
DVVVVVVVVVVVVVVVVVVVVVVVVVVVVVVVVVVVVVVVVVVVVVVVVVVVVVVVVVVVD/DVVVVVVVVVVVVVVVVVVVVVVVVVVVVVVVVVVVVVVVVVVVVVVVVVVVVVVVVVVVD

Radius of gyration: 26.88 Å; Cα contacts (8 Å, |Δi|>4): 67; chains: 2; bounding box: 15×85×48 Å

Sequence (122 aa):
MKQQSNDTVSGVNACKENIANWKQEIQDLQIKISELDCKIIWEEAKQQELEHKAAQITKDEMKQQSNDTVSGVNACKENIANWKQEIQDLQIKISELDCKIIWEEAKQQELEHKAAQITKDE

Secondary structure (DSSP, 8-state):
-HHHHHHHHHHHHHHHHHHHHHHHHHHHHHHHHHHHHHHHHHHHHHHHHHHHHHHHHHHH-/-HHHHHHHHHHHHHHHHHHHHHHHHHHHHHHHHHHHHHHHHHHHHHHHHHHHHHHHHHHH-

pLDDT: mean 93.25, std 8.78, range [66.38, 98.94]

=== Feature glossary ===
Each block in this record encodes a different view of the same protein. In brief:

Predicted aligned error. PAE(i, j) answers: if I align the predicted and true structures on residue i, how far off (in Å) do I expect residue j to be? A block-diagonal PAE matrix with low values on the blocks and high values off-diagonal is the signature of a multi-domain protein with confidently predicted domains but uncertain inter-domain orientation.

Contact-map, Ramachandran, and PAE plots. Plot images: a contact map (which residues are close in 3D, as an N×N binary image), a Ramachandran scatter (backbone torsion angles, revealing secondary-structure composition at a glance), and — for AlphaFold structures — a PAE heatmap (pairwise prediction confidence).

Backbone torsions (φ/ψ). φ (phi) and ψ (psi) are the two rotatable backbone dihedrals per residue: φ is the C(i-1)–N–Cα–C torsion, ψ is the N–Cα–C–N(i+1) torsion, both in degrees on (−180°, 180°]. α-helical residues cluster near (−60°, −45°); β-strand residues near (−120°, +130°). A Ramachandran plot is simply a scatter of (φ, ψ) for every residue.

Foldseek 3Di. A 3Di character summarizes, for each residue, the relative orientation of the Cα frame of its nearest spatial neighbor. Because it encodes fold topology rather than chemistry, 3Di alignments detect remote structural similarity that sequence alignment misses.

Radius of gyration, Cα contacts, bounding box. Three whole-structure scalars: the radius of gyration (RMS distance of Cα from centroid, in Å), the count of Cα–Cα contacts (pairs closer than 8 Å and separated by more than four residues in sequence — i.e. tertiary, not local, contacts), and the bounding-box dimensions. Together they distinguish compact globular folds from extended fibres or disordered chains.

Sequence. Sequence gives the chain of amino acids in standard one-letter code (A=alanine, C=cysteine, …, Y=tyrosine), read N→C. It is the only feature that is directly encoded by the gene; all structural features are derived from the folded form of this sequence.

mmCIF coordinates. Atomic coordinates in PDBx/mmCIF format — the same representation the Protein Data Bank distributes. Each line of the _atom_site loop places one backbone atom in Cartesian space (units: ångströms, origin: arbitrary).

Secondary structure (3-state, P-SEA). Three-state secondary structure (P-SEA) collapses the eight DSSP classes into helix (a), strand (b), and coil (c). P-SEA assigns these from Cα geometry alone — distances and angles — without requiring backbone oxygens, so it works on any Cα trace.

InterPro / GO / CATH / organism. Functional annotations link the protein to curated databases. InterPro entries identify conserved domains and families by matching the sequence against member-database signatures (Pfam, PROSITE, CDD, …). Gene Ontology (GO) terms describe molecular function, biological process, and cellular component in a controlled vocabulary. CATH places the structure in a hierarchical fold classification (Class/Architecture/Topology/Homologous-superfamily). The organism is the source species.

B-factor. B-factor (Debye–Waller factor) reflects atomic displacement in the crystal lattice. It is an experimental observable (units Å²), not a prediction; low values mean the atom is pinned down, high values mean it moves or is heterogeneous across the crystal.

Rendered structure images. Structure images are PyMOL renders from six orthogonal camera directions. Cartoon representation draws helices as coils and strands as arrows; sticks shows the backbone as bonds; surface shows the solvent-excluded envelope. Rainbow coloring maps sequence position to hue (blue→red, N→C); chain coloring assigns a distinct color per polypeptide.

Solvent-accessible surface area. Solvent-accessible surface area (SASA) is the area in Å² traced out by the centre of a 1.4 Å probe sphere (a water molecule) rolled over the protein's van der Waals surface (Shrake–Rupley / Lee–Richards construction). Buried residues have near-zero SASA; fully exposed residues can exceed 200 Å². The total SASA scales roughly with the number of surface residues.

Secondary structure (8-state, DSSP). The SS8 string is DSSP's per-residue secondary-structure call. α-helix (H) means an i→i+4 H-bond ladder; β-strand (E) means the residue participates in a β-sheet; 3₁₀ (G) and π (I) are tighter and wider helices; T/S are turns/bends; '-' is loop.

pLDDT. 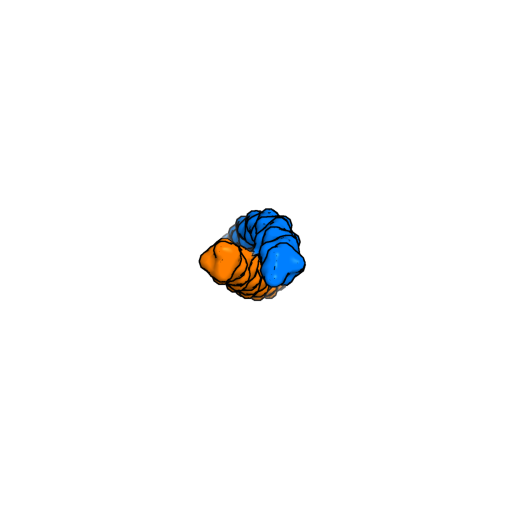For AlphaFold models, the B-factor field carries pLDDT — the model's own estimate of local accuracy on a 0–100 scale. Regions with pLDDT<50 should be treated as essentially unmodeled; they often correspond to intrinsically disordered segments.

Nearest PDB structures. Nearest PDB neighbors are the top structural matches found by Foldseek when searching this structure against the entire Protein Data Bank. Each hit reports a TM-score (0 to 1; >0.5 almost always implies the same fold) and an E-value. These are *structural* homologs — they may share no detectable sequence similarity.